Protein AF-A0A091C3L0-F1 (afdb_monomer)

Mean predicted aligned error: 5.03 Å

Secondary structure (DSSP, 8-state):
---STT----S----GGGS-HHHHHHHHHHHHHHHTT-----SSS--------SS--HHHHHH-

pLDDT: mean 88.76, std 13.36, range [44.62, 97.94]

Solvent-accessible surface area (backbone atoms only — not comparable to full-atom values): 4525 Å² total; per-residue (Å²): 127,59,86,61,87,67,42,77,62,73,96,73,90,89,60,73,87,81,52,52,72,69,45,51,50,25,52,52,53,50,52,53,41,45,75,73,65,55,77,91,82,72,94,55,99,74,86,88,86,82,91,86,69,96,65,95,50,71,69,62,65,74,71,106

Foldseek 3Di:
DDDDDLDDDDPDDDDPVVDDPSVVVSVVVVVVCVVVPDDDDDPDPDDDDDDDDPDDDPVVVVVD

InterPro domains:
  IPR006132 Aspartate/ornithine carbamoyltransferase, carbamoyl-P binding [PF02729] (11-64)
  IPR036901 Aspartate/ornithine carbamoyltransferase superfamily [G3DSA:3.40.50.1370] (1-64)
  IPR036901 Aspartate/ornithine carbamoyltransferase superfamily [SSF53671] (8-64)

Structure (mmCIF, N/CA/C/O backbone):
data_AF-A0A091C3L0-F1
#
_entry.id   AF-A0A091C3L0-F1
#
loop_
_atom_site.group_PDB
_atom_site.id
_atom_site.type_symbol
_atom_site.label_atom_id
_atom_site.label_alt_id
_atom_site.label_comp_id
_atom_site.label_asym_id
_atom_site.label_entity_id
_atom_site.label_seq_id
_atom_site.pdbx_PDB_ins_code
_atom_site.Cartn_x
_atom_site.Cartn_y
_atom_site.Cartn_z
_atom_site.occupancy
_atom_site.B_iso_or_equiv
_atom_site.auth_seq_id
_atom_site.auth_comp_id
_atom_site.auth_asym_id
_atom_site.auth_atom_id
_atom_site.pdbx_PDB_model_num
ATOM 1 N N . MET A 1 1 ? -4.648 -14.758 7.759 1.00 51.38 1 MET A N 1
ATOM 2 C CA . MET A 1 1 ? -5.513 -13.574 7.611 1.00 51.38 1 MET A CA 1
ATOM 3 C C . MET A 1 1 ? -6.316 -13.471 8.897 1.00 51.38 1 MET A C 1
ATOM 5 O O . MET A 1 1 ? -6.982 -14.440 9.233 1.00 51.38 1 MET A O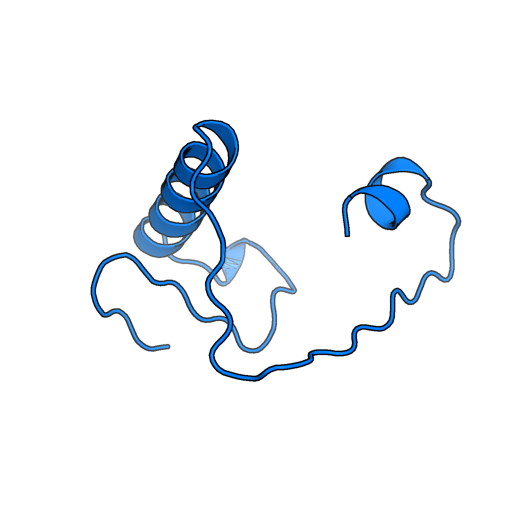 1
ATOM 9 N N . ILE A 1 2 ? -6.131 -12.419 9.697 1.00 46.75 2 ILE A N 1
ATOM 10 C CA . ILE A 1 2 ? -6.849 -12.247 10.973 1.00 46.75 2 ILE A CA 1
ATOM 11 C C . ILE A 1 2 ? -7.722 -11.010 10.811 1.00 46.75 2 ILE A C 1
ATOM 13 O O . ILE A 1 2 ? -7.188 -9.913 10.689 1.00 46.75 2 ILE A O 1
ATOM 17 N N . VAL A 1 3 ? -9.040 -11.198 10.788 1.00 44.62 3 VAL A N 1
ATOM 18 C CA . VAL A 1 3 ? -10.015 -10.106 10.815 1.00 44.62 3 VAL A CA 1
ATOM 19 C C . VAL A 1 3 ? -10.479 -9.961 12.260 1.00 44.62 3 VAL A C 1
ATOM 21 O O . VAL A 1 3 ? -11.353 -10.684 12.726 1.00 44.62 3 VAL A O 1
ATOM 24 N N . GLN A 1 4 ? -9.853 -9.051 12.997 1.00 47.84 4 GLN A N 1
ATOM 25 C CA . GLN A 1 4 ? -10.429 -8.489 14.215 1.00 47.84 4 GLN A CA 1
ATOM 26 C C . GLN A 1 4 ? -10.513 -6.980 13.992 1.00 47.84 4 GLN A C 1
ATOM 28 O O . GLN A 1 4 ? -9.494 -6.331 13.766 1.00 47.84 4 GLN A O 1
ATOM 33 N N . SER A 1 5 ? -11.731 -6.438 14.003 1.00 53.34 5 SER A N 1
ATOM 34 C CA . SER A 1 5 ? -11.981 -4.991 14.086 1.00 53.34 5 SER A CA 1
ATOM 35 C C . SER A 1 5 ? -11.327 -4.153 12.971 1.00 53.34 5 SER A C 1
ATOM 37 O O . SER A 1 5 ? -10.446 -3.343 13.244 1.00 53.34 5 SER A O 1
ATOM 39 N N . GLU A 1 6 ? -11.718 -4.368 11.708 1.00 57.59 6 GLU A N 1
ATOM 40 C CA . GLU A 1 6 ? -11.249 -3.602 10.525 1.00 57.59 6 GLU A CA 1
ATOM 41 C C . GLU A 1 6 ? -9.718 -3.594 10.292 1.00 57.59 6 GLU A C 1
ATOM 43 O O . GLU A 1 6 ? -9.186 -2.889 9.423 1.00 57.59 6 GLU A O 1
ATOM 48 N N . GLN A 1 7 ? -8.966 -4.409 11.037 1.00 65.94 7 GLN A N 1
ATOM 49 C CA . GLN A 1 7 ? -7.523 -4.496 10.893 1.00 65.94 7 GLN A CA 1
ATOM 50 C C . GLN A 1 7 ? -7.118 -5.588 9.904 1.00 65.94 7 GLN A C 1
ATOM 52 O O . GLN A 1 7 ? -6.843 -6.723 10.266 1.00 65.94 7 GLN A O 1
ATOM 57 N N . VAL A 1 8 ? -7.006 -5.209 8.632 1.00 80.75 8 VAL A N 1
ATOM 58 C CA . VAL A 1 8 ? -6.323 -6.001 7.602 1.00 80.75 8 VAL A CA 1
ATOM 59 C C . VAL A 1 8 ? -4.832 -6.132 7.936 1.00 80.75 8 VAL A C 1
ATOM 61 O O . VAL A 1 8 ? -4.141 -5.118 8.111 1.00 80.75 8 VAL A O 1
ATOM 64 N N . SER A 1 9 ? -4.352 -7.376 8.015 1.00 80.75 9 SER A N 1
ATOM 65 C CA . SER A 1 9 ? -2.940 -7.743 8.163 1.00 80.75 9 SER A CA 1
ATOM 66 C C . SER A 1 9 ? -2.534 -8.666 7.014 1.00 80.75 9 SER A C 1
ATOM 68 O O . SER A 1 9 ? -2.977 -9.815 6.938 1.00 80.75 9 SER A O 1
ATOM 70 N N . LEU A 1 10 ? -1.695 -8.143 6.117 1.00 85.19 10 LEU A N 1
ATOM 71 C CA . LEU A 1 10 ? -1.191 -8.846 4.939 1.00 85.19 10 LEU A CA 1
ATOM 72 C C . LEU A 1 10 ? 0.276 -9.203 5.154 1.00 85.19 10 LEU A C 1
ATOM 74 O O . LEU A 1 10 ? 1.068 -8.355 5.560 1.00 85.19 10 LEU A O 1
ATOM 78 N N . LYS A 1 11 ? 0.646 -10.450 4.849 1.00 86.94 11 LYS A N 1
ATOM 79 C CA . LYS A 1 11 ? 2.059 -10.857 4.829 1.00 86.94 11 LYS A CA 1
ATOM 80 C C . LYS A 1 11 ? 2.772 -10.290 3.595 1.00 86.94 11 LYS A C 1
ATOM 82 O O . LYS A 1 11 ? 3.900 -9.825 3.710 1.00 86.94 11 LYS A O 1
ATOM 87 N N . HIS A 1 12 ? 2.092 -10.302 2.447 1.00 91.56 12 HIS A N 1
ATOM 88 C CA . HIS A 1 12 ? 2.544 -9.738 1.174 1.00 91.56 12 HIS A CA 1
ATOM 89 C C . HIS A 1 12 ? 1.346 -9.097 0.453 1.00 91.56 12 HIS A C 1
ATOM 91 O O . HIS A 1 12 ? 0.263 -9.679 0.461 1.00 91.56 12 HIS A O 1
ATOM 97 N N . LEU A 1 13 ? 1.536 -7.927 -0.167 1.00 92.38 13 LEU A N 1
ATOM 98 C CA . LEU A 1 13 ? 0.565 -7.288 -1.065 1.00 92.38 13 LEU A CA 1
ATOM 99 C C . LEU A 1 13 ? 1.185 -7.243 -2.464 1.00 92.38 13 LEU A C 1
ATOM 101 O O . LEU A 1 13 ? 2.000 -6.372 -2.748 1.00 92.38 13 LEU A O 1
ATOM 105 N N . LEU A 1 14 ? 0.849 -8.234 -3.291 1.00 95.00 14 LEU A N 1
ATOM 106 C CA . LEU A 1 14 ? 1.399 -8.389 -4.645 1.00 95.00 14 LEU A CA 1
ATOM 107 C C . LEU A 1 14 ? 0.379 -8.041 -5.734 1.00 95.00 14 LEU A C 1
ATOM 109 O O . LEU A 1 14 ? 0.764 -7.626 -6.819 1.00 95.00 14 LEU A O 1
ATOM 113 N N . THR A 1 15 ? -0.910 -8.228 -5.441 1.00 94.56 15 THR A N 1
ATOM 114 C CA . THR A 1 15 ? -2.018 -8.086 -6.389 1.00 94.56 15 THR A CA 1
ATOM 115 C C . THR A 1 15 ? -3.284 -7.726 -5.609 1.00 94.56 15 THR A C 1
ATOM 117 O O . THR A 1 15 ? -3.453 -8.186 -4.475 1.00 94.56 15 THR A O 1
ATOM 120 N N . VAL A 1 16 ? -4.148 -6.878 -6.166 1.00 93.19 16 VAL A N 1
ATOM 121 C CA . VAL A 1 16 ? -5.393 -6.437 -5.499 1.00 93.19 16 VAL A CA 1
ATOM 122 C C . VAL A 1 16 ? -6.467 -7.522 -5.505 1.00 93.19 16 VAL A C 1
ATOM 124 O O . VAL A 1 16 ? -7.276 -7.585 -4.590 1.00 93.19 16 VAL A O 1
ATOM 127 N N . GLU A 1 17 ? -6.410 -8.434 -6.469 1.00 94.62 17 GLU A N 1
ATOM 128 C CA . GLU A 1 17 ? -7.280 -9.601 -6.643 1.00 94.62 17 GLU A CA 1
ATOM 129 C C . GLU A 1 17 ? -7.176 -10.598 -5.480 1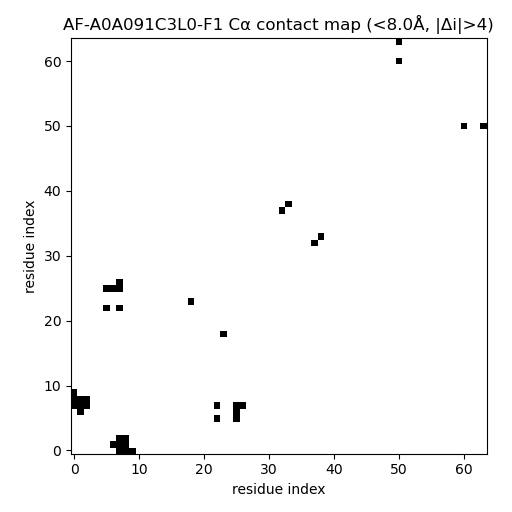.00 94.62 17 GLU A C 1
ATOM 131 O O . GLU A 1 17 ? -8.045 -11.446 -5.307 1.00 94.62 17 GLU A O 1
ATOM 136 N N . ALA A 1 18 ? -6.115 -10.507 -4.673 1.00 91.56 18 ALA A N 1
ATOM 137 C CA . ALA A 1 18 ? -5.950 -11.319 -3.473 1.00 91.56 18 ALA A CA 1
ATOM 138 C C . ALA A 1 18 ? -6.724 -10.772 -2.259 1.00 91.56 18 ALA A C 1
ATOM 140 O O . ALA A 1 18 ? -6.690 -11.398 -1.199 1.00 91.56 18 ALA A O 1
ATOM 141 N N . LEU A 1 19 ? -7.368 -9.608 -2.385 1.00 91.56 19 LEU A N 1
ATOM 142 C CA . LEU A 1 19 ? -8.130 -8.968 -1.319 1.00 91.56 19 LEU A CA 1
ATOM 143 C C . LEU A 1 19 ? -9.627 -9.181 -1.530 1.00 91.56 19 LEU A C 1
ATOM 145 O O . LEU A 1 19 ? -10.142 -9.031 -2.634 1.00 91.56 19 LEU A O 1
ATOM 149 N N . SER A 1 20 ? -10.337 -9.466 -0.444 1.00 91.50 20 SER A N 1
ATOM 150 C CA . SER A 1 20 ? -11.797 -9.371 -0.416 1.00 91.50 20 SER A CA 1
ATOM 151 C C . SER A 1 20 ? -12.259 -7.912 -0.363 1.00 91.50 20 SER A C 1
ATOM 153 O O . SER A 1 20 ? -11.542 -7.035 0.127 1.00 91.50 20 SER A O 1
ATOM 155 N N . ASP A 1 21 ? -13.503 -7.653 -0.767 1.00 93.12 21 ASP A N 1
ATOM 156 C CA . ASP A 1 21 ? -14.112 -6.317 -0.680 1.00 93.12 21 ASP A CA 1
ATOM 157 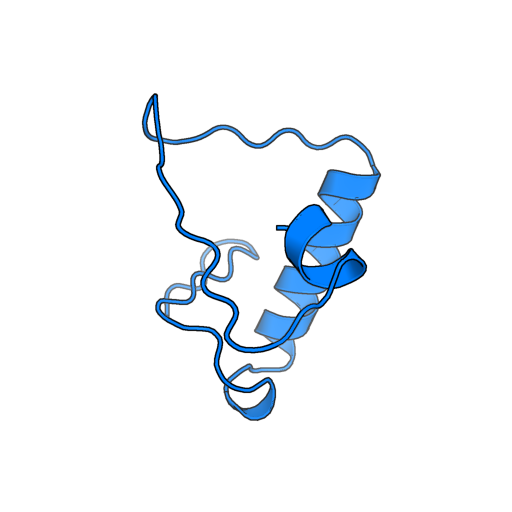C C . ASP A 1 21 ? -14.039 -5.735 0.739 1.00 93.12 21 ASP A C 1
ATOM 159 O O . ASP A 1 21 ? -13.755 -4.553 0.928 1.00 93.12 21 ASP A O 1
ATOM 163 N N . GLN A 1 22 ? -14.235 -6.572 1.763 1.00 90.56 22 GLN A N 1
ATOM 164 C CA . GLN A 1 22 ? -14.136 -6.150 3.161 1.00 90.56 22 GLN A CA 1
ATOM 165 C C . GLN A 1 22 ? -12.720 -5.692 3.528 1.00 90.56 22 GLN A C 1
ATOM 167 O O . GLN A 1 22 ? -12.554 -4.709 4.253 1.00 90.56 22 GLN A O 1
ATOM 172 N N . GLU A 1 23 ? -11.688 -6.367 3.021 1.00 90.44 23 GLU A N 1
ATOM 173 C CA . GLU A 1 23 ? -10.299 -5.967 3.245 1.00 90.44 23 GLU A CA 1
ATOM 174 C C . GLU A 1 23 ? -9.958 -4.679 2.497 1.00 90.44 23 GLU A C 1
ATOM 176 O O . GLU A 1 23 ? -9.320 -3.790 3.064 1.00 90.44 23 GLU A O 1
ATOM 181 N N . VAL A 1 24 ? -10.434 -4.531 1.260 1.00 93.06 24 VAL A N 1
ATOM 182 C CA . VAL A 1 24 ? -10.294 -3.281 0.501 1.00 93.06 24 VAL A CA 1
ATOM 183 C C . VAL A 1 24 ? -10.922 -2.121 1.275 1.00 93.06 24 VAL A C 1
ATOM 185 O O . VAL A 1 24 ? -10.265 -1.102 1.501 1.00 93.06 24 VAL A O 1
ATOM 188 N N . MET A 1 25 ? -12.149 -2.292 1.770 1.00 94.19 25 MET A N 1
ATOM 189 C CA . MET A 1 25 ? -12.824 -1.274 2.578 1.00 94.19 25 MET A CA 1
ATOM 190 C C . MET A 1 25 ? -12.071 -0.972 3.878 1.00 94.19 25 MET A C 1
ATOM 192 O O . MET A 1 25 ? -11.899 0.198 4.223 1.00 94.19 25 MET A O 1
ATOM 196 N N . GLY A 1 26 ? -11.530 -1.988 4.555 1.00 91.50 26 GLY A N 1
ATOM 197 C CA . GLY A 1 26 ? -10.697 -1.801 5.746 1.00 91.50 26 GLY A CA 1
ATOM 198 C C . GLY A 1 26 ? -9.429 -0.977 5.478 1.00 91.50 26 GLY A C 1
ATOM 199 O O . GLY A 1 26 ? -9.059 -0.119 6.285 1.00 91.50 26 GLY A O 1
ATOM 200 N N . LEU A 1 27 ? -8.771 -1.177 4.329 1.00 92.44 27 LEU A N 1
ATOM 201 C CA . LEU A 1 27 ? -7.619 -0.365 3.913 1.00 92.44 27 LEU A CA 1
ATOM 202 C C . LEU A 1 27 ? -8.023 1.086 3.607 1.00 92.44 27 LEU A C 1
ATOM 204 O O . LEU A 1 27 ? -7.335 2.013 4.045 1.00 92.44 27 LEU A O 1
ATOM 208 N N . ILE A 1 28 ? -9.150 1.295 2.918 1.00 94.81 28 ILE A N 1
ATOM 209 C CA . ILE A 1 28 ? -9.682 2.632 2.599 1.00 94.81 28 ILE A CA 1
ATOM 210 C C . ILE A 1 28 ? -10.028 3.401 3.881 1.00 94.81 28 ILE A C 1
ATOM 212 O O . ILE A 1 28 ? -9.592 4.544 4.053 1.00 94.81 28 ILE A O 1
ATOM 216 N N . HIS A 1 29 ? -10.761 2.780 4.808 1.00 94.38 29 HIS A N 1
ATOM 217 C CA . HIS A 1 29 ? -11.122 3.394 6.089 1.00 94.38 29 HIS A CA 1
ATOM 218 C C . HIS A 1 29 ? -9.877 3.771 6.896 1.00 94.38 29 HIS A C 1
ATOM 220 O O . HIS A 1 29 ? -9.782 4.894 7.400 1.00 94.38 29 HIS A O 1
ATOM 226 N N . ARG A 1 30 ? -8.872 2.885 6.939 1.00 92.19 30 ARG A N 1
ATOM 227 C CA . ARG A 1 30 ? -7.592 3.156 7.606 1.00 92.19 30 ARG A CA 1
ATOM 228 C C . ARG A 1 30 ? -6.859 4.346 6.987 1.00 92.19 30 ARG A C 1
ATOM 230 O O . ARG A 1 30 ? -6.407 5.225 7.720 1.00 92.19 30 ARG A O 1
ATOM 237 N N . GLY A 1 31 ? -6.771 4.413 5.658 1.00 93.88 31 GLY A N 1
ATOM 238 C CA . GLY A 1 31 ? -6.181 5.556 4.954 1.00 93.88 31 GLY A CA 1
ATOM 239 C C . GLY A 1 31 ? -6.910 6.866 5.267 1.00 93.88 31 GLY A C 1
ATOM 240 O O . GLY A 1 31 ? -6.273 7.881 5.561 1.00 93.88 31 GLY A O 1
ATOM 241 N N . SER A 1 32 ? -8.248 6.842 5.297 1.00 96.94 32 SER A N 1
ATOM 242 C CA . SER A 1 32 ? -9.039 8.014 5.684 1.00 96.94 32 SER A CA 1
ATOM 243 C C . SER A 1 32 ? -8.813 8.428 7.139 1.00 96.94 32 SER A C 1
ATOM 245 O O . SER A 1 32 ? -8.843 9.628 7.413 1.00 96.94 32 SER A O 1
ATOM 247 N N . ALA A 1 33 ? -8.621 7.490 8.065 1.00 95.38 33 ALA A N 1
ATOM 248 C CA . ALA A 1 33 ? -8.347 7.803 9.465 1.00 95.38 33 ALA A CA 1
ATOM 249 C C . ALA A 1 33 ? -6.993 8.514 9.620 1.00 95.38 33 ALA A C 1
ATOM 251 O O . ALA A 1 33 ? -6.927 9.567 10.253 1.00 95.38 33 ALA A O 1
ATOM 252 N N . PHE A 1 34 ? -5.937 8.010 8.970 1.00 95.81 34 PHE A N 1
ATOM 253 C CA . PHE A 1 34 ? -4.625 8.673 8.960 1.00 95.81 34 PHE A CA 1
ATOM 254 C C . PHE A 1 34 ? -4.682 10.058 8.314 1.00 95.81 34 PHE A C 1
ATOM 256 O O . PHE A 1 34 ? -4.136 11.012 8.861 1.00 95.81 34 PHE A O 1
ATOM 263 N N . LYS A 1 35 ? -5.434 10.216 7.217 1.00 97.38 35 LYS A N 1
ATOM 264 C CA . LYS A 1 35 ? -5.669 11.532 6.600 1.00 97.38 35 LYS A CA 1
ATOM 265 C C . LYS A 1 35 ? -6.357 12.524 7.551 1.00 97.38 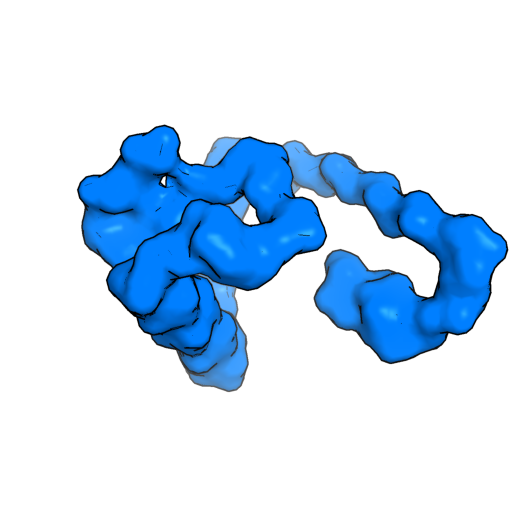35 LYS A C 1
ATOM 267 O O . LYS A 1 35 ? -6.124 13.722 7.442 1.00 97.38 35 LYS A O 1
ATOM 272 N N . LYS A 1 36 ? -7.191 12.037 8.477 1.00 97.94 36 LYS A N 1
ATOM 273 C CA . LYS A 1 36 ? -7.872 12.837 9.513 1.00 97.94 36 LYS A CA 1
ATOM 274 C C . LYS A 1 36 ? -7.030 13.042 10.784 1.00 97.94 36 LYS A C 1
ATOM 276 O O . LYS A 1 36 ? -7.538 13.605 11.747 1.00 97.94 36 LYS A O 1
ATOM 281 N N . GLY A 1 37 ? -5.767 12.610 10.797 1.00 97.38 37 GLY A N 1
ATOM 282 C CA . GLY A 1 37 ? -4.845 12.829 11.914 1.00 97.38 37 GLY A CA 1
ATOM 283 C C . GLY A 1 37 ? -4.737 11.673 12.906 1.00 97.38 37 GLY A C 1
ATOM 284 O O . GLY A 1 37 ? -4.192 11.865 13.991 1.00 97.38 37 GLY A O 1
ATOM 285 N N . ALA A 1 38 ? -5.225 10.473 12.570 1.00 96.06 38 ALA A N 1
ATOM 286 C CA . ALA A 1 38 ? -4.902 9.292 13.368 1.00 96.06 38 ALA A CA 1
ATOM 287 C C . ALA A 1 38 ? -3.377 9.090 13.432 1.00 96.06 38 ALA A C 1
ATOM 289 O O . ALA A 1 38 ? -2.664 9.352 12.465 1.00 96.06 38 ALA A O 1
ATOM 290 N N . ILE A 1 39 ? -2.882 8.603 14.569 1.00 94.75 39 ILE A N 1
ATOM 291 C CA . ILE A 1 39 ? -1.452 8.377 14.802 1.00 94.75 39 ILE A CA 1
ATOM 292 C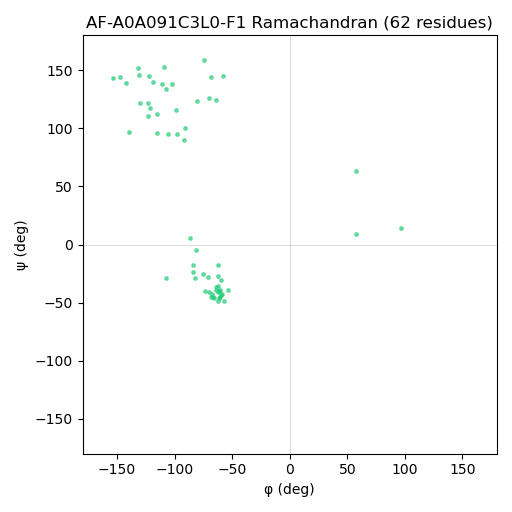 C . ILE A 1 39 ? -1.201 6.873 14.863 1.00 94.75 39 ILE A C 1
ATOM 294 O O . ILE A 1 39 ? -1.975 6.120 15.457 1.00 94.75 39 ILE A O 1
ATOM 298 N N . TRP A 1 40 ? -0.113 6.423 14.243 1.00 90.19 40 TRP A N 1
ATOM 299 C CA . TRP A 1 40 ? 0.317 5.036 14.347 1.00 90.19 40 TRP A CA 1
ATOM 300 C C . TRP A 1 40 ? 1.072 4.819 15.660 1.00 90.19 40 TRP A C 1
ATOM 302 O O . TRP A 1 40 ? 2.062 5.495 15.928 1.00 90.19 40 TRP A O 1
ATOM 312 N N . LEU A 1 41 ? 0.605 3.864 16.466 1.00 90.62 41 LEU A N 1
ATOM 313 C CA . LEU A 1 41 ? 1.244 3.454 17.715 1.00 90.62 41 LEU A CA 1
ATOM 314 C C . LEU A 1 41 ? 1.917 2.089 17.505 1.00 90.62 41 LEU A C 1
ATOM 316 O O . LEU A 1 41 ? 1.245 1.052 17.557 1.00 90.62 41 LEU A O 1
ATOM 320 N N . PRO A 1 42 ? 3.223 2.061 17.195 1.00 87.62 42 PRO A N 1
ATOM 321 C CA . PRO A 1 42 ? 3.920 0.821 16.902 1.00 87.62 42 PRO A CA 1
ATOM 322 C C . PRO A 1 42 ? 4.052 -0.069 18.146 1.00 87.62 42 PRO A C 1
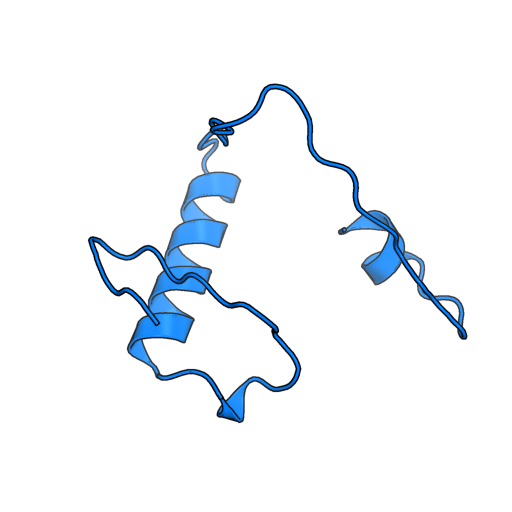ATOM 324 O O . PRO A 1 42 ? 4.284 0.409 19.252 1.00 87.62 42 PRO A O 1
ATOM 327 N N . ARG A 1 43 ? 3.966 -1.396 17.963 1.00 88.44 43 ARG A N 1
ATOM 328 C CA . ARG A 1 43 ? 4.190 -2.362 19.061 1.00 88.44 43 ARG A CA 1
ATOM 329 C C . ARG A 1 43 ? 5.658 -2.448 19.483 1.00 88.44 43 ARG A C 1
ATOM 331 O O . ARG A 1 43 ? 5.947 -2.819 20.614 1.00 88.44 43 ARG A O 1
ATOM 338 N N . LYS A 1 44 ? 6.575 -2.177 18.552 1.00 92.00 44 LYS A N 1
ATOM 339 C CA . LYS A 1 44 ? 8.024 -2.136 18.784 1.00 92.00 44 LYS A CA 1
ATOM 340 C C . LYS A 1 44 ? 8.511 -0.697 18.709 1.00 92.00 44 LYS A C 1
ATOM 342 O O . LYS A 1 44 ? 7.948 0.098 17.969 1.00 92.00 44 LYS A O 1
ATOM 347 N N . SER A 1 45 ? 9.599 -0.389 19.403 1.00 90.25 45 SER A N 1
ATOM 348 C CA . SER A 1 45 ? 10.233 0.932 19.334 1.00 90.25 45 SER A CA 1
ATOM 349 C C . SER A 1 45 ? 10.756 1.279 17.937 1.00 90.25 45 SER A C 1
ATOM 351 O O . SER A 1 45 ? 10.837 2.456 17.600 1.00 90.25 45 SER A O 1
ATOM 353 N N . GLN A 1 46 ? 11.107 0.275 17.124 1.00 93.50 46 GLN A N 1
ATOM 354 C CA . GLN A 1 46 ? 11.719 0.493 15.818 1.00 93.50 46 GLN A CA 1
ATOM 355 C C . GLN A 1 46 ? 11.322 -0.569 14.790 1.00 93.50 46 GLN A C 1
ATOM 357 O O . GLN A 1 46 ? 11.197 -1.758 15.097 1.00 93.50 46 GLN A O 1
ATOM 362 N N . TYR A 1 47 ? 11.173 -0.107 13.550 1.00 92.44 47 TYR A N 1
ATOM 363 C CA . TYR A 1 47 ? 11.000 -0.918 12.353 1.00 92.44 47 TYR A CA 1
ATOM 364 C C . TYR A 1 47 ? 11.972 -0.421 11.282 1.00 92.44 47 TYR A C 1
ATOM 366 O O . TYR A 1 47 ? 12.241 0.775 11.198 1.00 92.44 47 TYR A O 1
ATOM 374 N N . PHE A 1 48 ? 12.474 -1.343 10.465 1.00 94.94 48 PHE A N 1
ATOM 375 C CA . PHE A 1 48 ? 13.303 -1.041 9.302 1.00 94.94 48 PHE A CA 1
ATOM 376 C C . PHE A 1 48 ? 12.597 -1.546 8.049 1.00 94.94 48 PHE A C 1
ATOM 3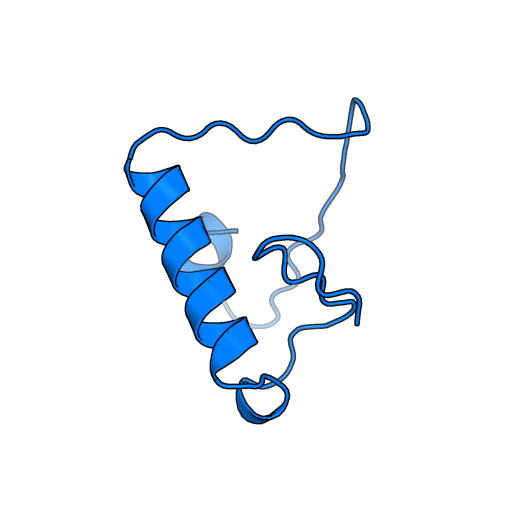78 O O . PHE A 1 48 ? 12.012 -2.631 8.063 1.00 94.94 48 PHE A O 1
ATOM 385 N N . ILE A 1 49 ? 12.663 -0.759 6.980 1.00 94.19 49 ILE A N 1
ATOM 386 C CA . ILE A 1 49 ? 12.129 -1.100 5.662 1.00 94.19 49 ILE A CA 1
ATOM 387 C C . ILE A 1 49 ? 13.185 -0.811 4.597 1.00 94.19 49 ILE A C 1
ATOM 389 O O . ILE A 1 49 ? 14.033 0.061 4.779 1.00 94.19 49 ILE A O 1
ATOM 393 N N . ALA A 1 50 ? 13.132 -1.555 3.495 1.00 96.12 50 ALA A N 1
ATOM 394 C CA . ALA A 1 50 ? 13.987 -1.344 2.337 1.00 96.12 50 ALA A CA 1
A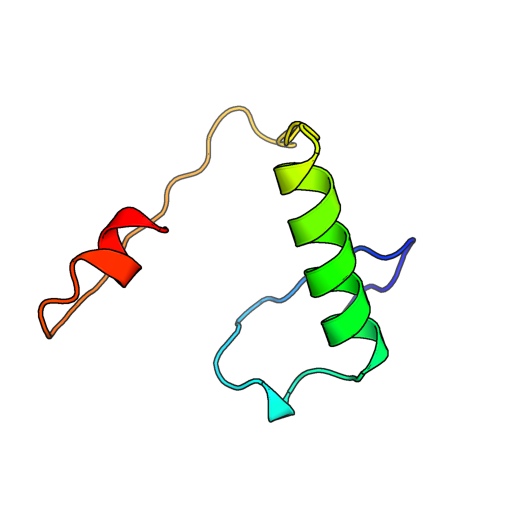TOM 395 C C . ALA A 1 50 ? 13.116 -1.120 1.099 1.00 96.12 50 ALA A C 1
ATOM 397 O O . ALA A 1 50 ? 12.311 -1.975 0.730 1.00 96.12 50 ALA A O 1
ATOM 398 N N . ASN A 1 51 ? 13.311 0.028 0.461 1.00 95.12 51 ASN A N 1
ATOM 399 C CA . ASN A 1 51 ? 12.654 0.415 -0.779 1.00 95.12 51 ASN A CA 1
ATOM 400 C C . ASN A 1 51 ? 13.533 -0.033 -1.957 1.00 95.12 51 ASN A C 1
ATOM 402 O O . ASN A 1 51 ? 14.537 0.608 -2.258 1.00 95.12 51 ASN A O 1
ATOM 406 N N . LEU A 1 52 ? 13.184 -1.154 -2.596 1.00 96.00 52 LEU A N 1
ATOM 407 C CA . LEU A 1 52 ? 13.954 -1.738 -3.700 1.00 96.00 52 LEU A CA 1
ATOM 408 C C . LEU A 1 52 ? 13.328 -1.357 -5.048 1.00 96.00 52 LEU A C 1
ATOM 410 O O . LEU A 1 52 ? 12.202 -1.755 -5.339 1.00 96.00 52 LEU A O 1
ATOM 414 N N . PHE A 1 53 ? 14.058 -0.601 -5.870 1.00 95.62 53 PHE A N 1
ATOM 415 C CA . PHE A 1 53 ? 13.601 -0.108 -7.171 1.00 95.62 53 PHE A CA 1
ATOM 416 C C . 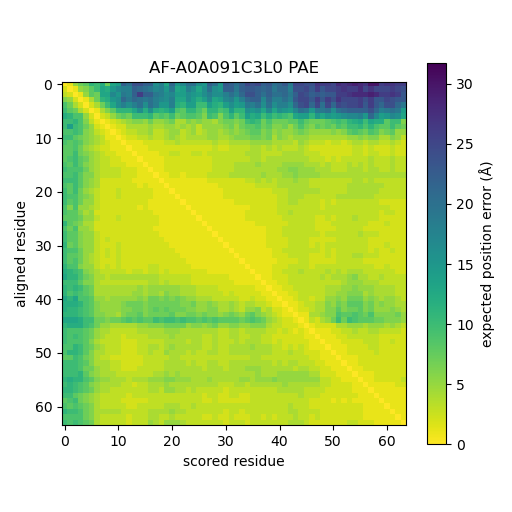PHE A 1 53 ? 14.647 -0.415 -8.248 1.00 95.62 53 PHE A C 1
ATOM 418 O O . PHE A 1 53 ? 15.788 0.026 -8.139 1.00 95.62 53 PHE A O 1
ATOM 425 N N . PHE A 1 54 ? 14.254 -1.153 -9.289 1.00 97.00 54 PHE A N 1
ATOM 426 C CA . PHE A 1 54 ? 15.072 -1.329 -10.498 1.00 97.00 54 PHE A CA 1
ATOM 427 C C . PHE A 1 54 ? 14.923 -0.150 -11.466 1.00 97.00 54 PHE A C 1
ATOM 429 O O . PHE A 1 54 ? 15.853 0.185 -12.192 1.00 97.00 54 PHE A O 1
ATOM 436 N N . GLU A 1 55 ? 13.759 0.500 -11.437 1.00 97.44 55 GLU A N 1
ATOM 437 C CA . GLU A 1 55 ? 13.428 1.667 -12.244 1.00 97.44 55 GLU A CA 1
ATOM 438 C C . GLU A 1 55 ? 13.050 2.841 -11.340 1.00 97.44 55 GLU A C 1
ATOM 440 O O . GLU A 1 55 ? 12.434 2.673 -10.283 1.00 97.44 55 GLU A O 1
ATOM 445 N N . ASN A 1 56 ? 13.404 4.055 -11.759 1.00 96.00 56 ASN A N 1
ATOM 446 C CA . ASN A 1 56 ? 13.149 5.250 -10.967 1.00 96.00 56 ASN A CA 1
ATOM 447 C C . ASN A 1 56 ? 11.648 5.574 -10.909 1.00 96.00 56 ASN A C 1
ATOM 449 O O . ASN A 1 56 ? 11.011 5.799 -11.935 1.00 96.00 56 ASN A O 1
ATOM 453 N N . SER A 1 57 ? 11.105 5.712 -9.696 1.00 97.00 57 SER A N 1
ATOM 454 C CA . SER A 1 57 ? 9.757 6.246 -9.464 1.00 97.00 57 SER A CA 1
ATOM 455 C C . SER A 1 57 ? 9.738 7.175 -8.252 1.00 97.00 57 SER A C 1
ATOM 457 O O . SER A 1 57 ? 9.617 6.739 -7.106 1.00 97.00 57 SER A O 1
ATOM 459 N N . THR A 1 58 ? 9.834 8.486 -8.492 1.00 96.69 58 THR A N 1
ATOM 460 C CA . THR A 1 58 ? 9.922 9.488 -7.418 1.00 96.69 58 THR A CA 1
ATOM 461 C C . THR A 1 58 ? 8.700 9.480 -6.506 1.00 96.69 58 THR A C 1
ATOM 463 O O . THR A 1 58 ? 8.850 9.527 -5.287 1.00 96.69 58 THR A O 1
ATOM 466 N N . ARG A 1 59 ? 7.487 9.415 -7.075 1.00 97.75 59 ARG A N 1
ATOM 467 C CA . ARG A 1 59 ? 6.251 9.465 -6.279 1.00 97.75 59 ARG A CA 1
ATOM 468 C C . ARG A 1 59 ? 6.107 8.232 -5.395 1.00 97.75 59 ARG A C 1
ATOM 470 O O . ARG A 1 59 ? 5.823 8.391 -4.217 1.00 97.75 59 ARG A O 1
ATOM 477 N N . THR A 1 60 ? 6.361 7.041 -5.937 1.00 95.75 60 THR A N 1
ATOM 478 C CA . THR A 1 60 ? 6.259 5.787 -5.178 1.00 95.75 60 THR A CA 1
ATOM 479 C C . THR A 1 60 ? 7.353 5.692 -4.118 1.00 95.75 60 THR A C 1
ATOM 481 O O . THR A 1 60 ? 7.059 5.394 -2.968 1.00 95.75 60 THR A O 1
ATOM 484 N N . HIS A 1 61 ? 8.605 6.011 -4.460 1.00 95.56 61 HIS A N 1
ATOM 485 C CA . HIS A 1 61 ? 9.709 5.961 -3.499 1.00 95.56 61 HIS A CA 1
ATOM 486 C C . HIS A 1 61 ? 9.521 6.938 -2.330 1.00 95.56 61 HIS A C 1
ATOM 488 O O . HIS A 1 61 ? 9.946 6.644 -1.222 1.00 95.56 61 HIS A O 1
ATOM 494 N N . LYS A 1 62 ? 8.943 8.124 -2.564 1.00 93.81 62 LYS A N 1
ATOM 495 C CA . LYS A 1 62 ? 8.715 9.129 -1.509 1.00 93.81 62 LYS A CA 1
ATOM 496 C C . LYS A 1 62 ? 7.427 8.904 -0.715 1.00 93.81 62 LYS A C 1
ATOM 498 O O . LYS A 1 62 ? 7.286 9.511 0.341 1.00 93.81 62 LYS A O 1
ATOM 503 N N . SER A 1 63 ? 6.487 8.107 -1.226 1.00 95.06 63 SER A N 1
ATOM 504 C CA . SER A 1 63 ? 5.245 7.788 -0.513 1.00 95.06 63 SER A CA 1
ATOM 505 C C . SER A 1 63 ? 5.383 6.633 0.479 1.00 95.06 63 SER A C 1
ATOM 507 O O . SER A 1 63 ? 4.562 6.545 1.387 1.00 95.06 63 SER A O 1
ATOM 509 N N . PHE A 1 64 ? 6.364 5.747 0.270 1.00 92.31 64 PHE A N 1
ATOM 510 C CA . PHE A 1 64 ? 6.754 4.694 1.214 1.00 92.31 64 PHE A CA 1
ATOM 511 C C . PHE A 1 64 ? 7.793 5.221 2.201 1.00 92.31 64 PHE A C 1
ATOM 513 O O . PHE A 1 64 ? 7.611 4.980 3.413 1.00 92.31 64 PHE A O 1
#

Organism: NCBI:txid1302649

Radius of gyration: 14.01 Å; Cα contacts (8 Å, |Δi|>4): 19; chains: 1; bounding box: 29×26×32 Å

Sequence (64 aa):
MIVQSEQVSLKHLLTVEALSDQEVMGLIHRGSAFKKGAIWLPRKSQYFIANLFFENSTRTHKSF